Protein AF-A0A4Y4K8W7-F1 (afdb_monomer_lite)

Sequence (114 aa):
MTVGGGPTGAGPCFKPNSPPHTALVTPGTPADRHGHVFGHICVPLSGVPLGSWQADDVDAHGIGGYALRGSQFTDSAGAYAPSKIVPGLHPGRTRHLHVKAQAPGRPALTTRPY

pLDDT: mean 82.19, std 9.59, range [56.78, 95.81]

Structure (mmCIF, N/CA/C/O backbone):
data_AF-A0A4Y4K8W7-F1
#
_entry.id   AF-A0A4Y4K8W7-F1
#
loop_
_atom_site.group_PDB
_atom_site.id
_atom_site.type_symbol
_atom_site.label_atom_id
_atom_site.label_alt_id
_atom_site.label_comp_id
_atom_site.label_asym_id
_atom_site.label_entity_id
_atom_site.label_seq_id
_atom_site.pdbx_PDB_ins_code
_atom_site.Cartn_x
_atom_site.Cartn_y
_atom_site.Cartn_z
_atom_site.occupancy
_atom_site.B_iso_or_equiv
_atom_site.auth_seq_id
_atom_site.auth_comp_id
_atom_site.auth_asym_id
_atom_site.auth_atom_id
_atom_site.pdbx_PDB_model_num
ATOM 1 N N . MET A 1 1 ? -7.486 -7.353 13.188 1.00 65.81 1 MET A N 1
ATOM 2 C CA . MET A 1 1 ? -7.240 -6.457 12.045 1.00 65.81 1 MET A CA 1
ATOM 3 C C . MET A 1 1 ? -6.692 -7.322 10.937 1.00 65.81 1 MET A C 1
ATOM 5 O O . MET A 1 1 ? -5.716 -8.019 11.186 1.00 65.81 1 MET A O 1
ATOM 9 N N . THR A 1 2 ? -7.318 -7.284 9.769 1.00 68.50 2 THR A N 1
ATOM 10 C CA . THR A 1 2 ? -6.921 -8.068 8.599 1.00 68.50 2 THR A CA 1
ATOM 11 C C . THR A 1 2 ? -6.811 -7.128 7.408 1.00 68.50 2 THR A C 1
ATOM 13 O O . THR A 1 2 ? -7.678 -6.283 7.209 1.00 68.50 2 THR A O 1
ATOM 16 N N . VAL A 1 3 ? -5.735 -7.272 6.646 1.00 66.12 3 VAL A N 1
ATOM 17 C CA . VAL A 1 3 ? -5.532 -6.699 5.307 1.00 66.12 3 VAL A CA 1
ATOM 18 C C . VAL A 1 3 ? -5.676 -7.882 4.345 1.00 66.12 3 VAL A C 1
ATOM 20 O O . VAL A 1 3 ? -5.359 -8.987 4.764 1.00 66.12 3 VAL A O 1
ATOM 23 N N . GLY A 1 4 ? -6.164 -7.723 3.110 1.00 58.25 4 GLY A N 1
ATOM 24 C CA . GLY A 1 4 ? -6.319 -8.851 2.169 1.00 58.25 4 GLY A CA 1
ATOM 25 C C . GLY A 1 4 ? -5.043 -9.708 2.036 1.00 58.25 4 GLY A C 1
ATOM 26 O O . GLY A 1 4 ? -4.124 -9.326 1.318 1.00 58.25 4 GLY A O 1
ATOM 27 N N . GLY A 1 5 ? -4.979 -10.836 2.760 1.00 57.59 5 GLY A N 1
ATOM 28 C CA . GLY A 1 5 ? -3.796 -11.695 2.922 1.00 57.59 5 GLY A CA 1
ATOM 29 C C . GLY A 1 5 ? -3.436 -12.004 4.391 1.00 57.59 5 GLY A C 1
ATOM 30 O O . GLY A 1 5 ? -3.670 -11.213 5.300 1.00 57.59 5 GLY A O 1
ATOM 31 N N . GLY A 1 6 ? -2.850 -13.178 4.653 1.00 56.78 6 GLY A N 1
ATOM 32 C CA . GLY A 1 6 ? -2.342 -13.534 5.989 1.00 56.78 6 GLY A CA 1
ATOM 33 C C . GLY A 1 6 ? -1.076 -12.747 6.376 1.00 56.78 6 GLY A C 1
ATOM 34 O O . GLY A 1 6 ? -0.456 -12.121 5.511 1.00 56.78 6 GLY A O 1
ATOM 35 N N . PRO A 1 7 ? -0.662 -12.748 7.658 1.00 63.16 7 PRO A N 1
ATOM 36 C CA . PRO A 1 7 ? 0.588 -12.119 8.076 1.00 63.16 7 PRO A CA 1
ATOM 37 C C . PRO A 1 7 ? 1.790 -12.737 7.350 1.00 63.16 7 PRO A C 1
ATOM 39 O O . PRO A 1 7 ? 1.920 -13.954 7.243 1.00 63.16 7 PRO A O 1
ATOM 42 N N . THR A 1 8 ? 2.695 -11.885 6.877 1.00 73.81 8 THR A N 1
ATOM 43 C CA . THR A 1 8 ? 3.972 -12.272 6.261 1.00 73.81 8 THR A CA 1
ATOM 44 C C . THR A 1 8 ? 5.099 -11.413 6.834 1.00 73.81 8 THR A C 1
ATOM 46 O O . THR A 1 8 ? 4.861 -10.313 7.338 1.00 73.81 8 THR A O 1
ATOM 49 N N . GLY A 1 9 ? 6.347 -11.870 6.728 1.00 69.50 9 GLY A N 1
ATOM 50 C CA . GLY A 1 9 ? 7.495 -11.030 7.070 1.00 69.50 9 GLY A CA 1
ATOM 51 C C . GLY A 1 9 ? 7.610 -9.811 6.144 1.00 69.50 9 GLY A C 1
ATOM 52 O O . GLY A 1 9 ? 7.329 -9.896 4.945 1.00 69.50 9 GLY A O 1
ATOM 53 N N . ALA A 1 10 ? 8.105 -8.685 6.668 1.00 67.69 10 ALA A N 1
ATOM 54 C CA . ALA A 1 10 ? 8.317 -7.460 5.886 1.00 67.69 10 ALA A CA 1
ATOM 55 C C . ALA A 1 10 ? 9.269 -7.653 4.692 1.00 67.69 10 ALA A C 1
ATOM 57 O O . ALA A 1 10 ? 9.158 -6.958 3.686 1.00 67.69 10 ALA A O 1
ATOM 58 N N . GLY A 1 11 ? 10.145 -8.657 4.760 1.00 64.25 11 GLY A N 1
ATOM 59 C CA . GLY A 1 11 ? 11.192 -8.844 3.765 1.00 64.25 11 GLY A CA 1
ATOM 60 C C . GLY A 1 11 ? 12.284 -7.778 3.890 1.00 64.25 11 GLY A C 1
ATOM 61 O O . GLY A 1 11 ? 12.171 -6.857 4.699 1.00 64.25 11 GLY A O 1
ATOM 62 N N . PRO A 1 12 ? 13.357 -7.904 3.101 1.00 73.00 12 PRO A N 1
ATOM 63 C CA . PRO A 1 12 ? 14.569 -7.105 3.279 1.00 73.00 12 PRO A CA 1
ATOM 64 C C . PRO A 1 12 ? 14.405 -5.634 2.874 1.00 73.00 12 PRO A C 1
ATOM 66 O O . PRO A 1 12 ? 15.235 -4.803 3.219 1.00 73.00 12 PRO A O 1
ATOM 69 N N . CYS A 1 13 ? 13.341 -5.294 2.143 1.00 74.25 13 CYS A N 1
ATOM 70 C CA . CYS A 1 13 ? 13.222 -4.004 1.470 1.00 74.25 13 CYS A CA 1
ATOM 71 C C . CYS A 1 13 ? 12.265 -3.021 2.155 1.00 74.25 13 CYS A C 1
ATOM 73 O O . CYS A 1 13 ? 11.915 -2.020 1.535 1.00 74.25 13 CYS A O 1
ATOM 75 N N . PHE A 1 14 ? 11.813 -3.261 3.388 1.00 77.94 14 PHE A N 1
ATOM 76 C CA . PHE A 1 14 ? 10.987 -2.292 4.120 1.00 77.94 14 PHE A CA 1
ATOM 77 C C . PHE A 1 14 ? 11.785 -1.020 4.465 1.00 77.94 14 PHE A C 1
ATOM 79 O O . PHE A 1 14 ? 12.932 -1.104 4.896 1.00 77.94 14 PHE A O 1
ATOM 86 N N . LYS A 1 15 ? 11.162 0.158 4.315 1.00 75.00 15 LYS A N 1
ATOM 87 C CA . LYS A 1 15 ? 11.705 1.445 4.779 1.00 75.00 15 LYS A CA 1
ATOM 88 C C . LYS A 1 15 ? 10.650 2.176 5.622 1.00 75.00 15 LYS A C 1
ATOM 90 O O . LYS A 1 15 ? 9.532 2.358 5.128 1.00 75.00 15 LYS A O 1
ATOM 95 N N . PRO A 1 16 ? 10.963 2.589 6.865 1.00 77.38 16 PRO A N 1
ATOM 96 C CA . PRO A 1 16 ? 10.061 3.428 7.654 1.00 77.38 16 PRO A CA 1
ATOM 97 C C . PRO A 1 16 ? 9.904 4.817 7.013 1.00 77.38 16 PRO A C 1
ATOM 99 O O . PRO A 1 16 ? 10.681 5.183 6.138 1.00 77.38 16 PRO A O 1
ATOM 102 N N . ASN A 1 17 ? 8.911 5.591 7.463 1.00 79.06 17 ASN A N 1
ATOM 103 C CA . ASN A 1 17 ? 8.710 7.001 7.087 1.00 79.06 17 ASN A CA 1
ATOM 104 C C . ASN A 1 17 ? 8.503 7.251 5.581 1.00 79.06 17 ASN A C 1
ATOM 106 O O . ASN A 1 17 ? 8.954 8.258 5.041 1.00 79.06 17 ASN A O 1
ATOM 110 N N . SER A 1 18 ? 7.802 6.337 4.900 1.00 79.25 18 SER A N 1
ATOM 111 C CA . SER A 1 18 ? 7.430 6.541 3.495 1.00 79.25 18 SER A CA 1
ATOM 112 C C . SER A 1 18 ? 6.544 7.789 3.339 1.00 79.25 18 SER A C 1
ATOM 114 O O . SER A 1 18 ? 5.597 7.945 4.117 1.00 79.25 18 SER A O 1
ATOM 116 N N . PRO A 1 19 ? 6.822 8.665 2.355 1.00 79.31 19 PRO A N 1
ATOM 117 C CA . PRO A 1 19 ? 6.137 9.945 2.209 1.00 79.31 19 PRO A CA 1
ATOM 118 C C . PRO A 1 19 ? 4.631 9.768 1.952 1.00 79.31 19 PRO A C 1
ATOM 120 O O . PRO A 1 19 ? 4.239 8.774 1.329 1.00 79.31 19 PRO A O 1
ATOM 123 N N . PRO A 1 20 ? 3.794 10.722 2.402 1.00 84.00 20 PRO A N 1
ATOM 124 C CA . PRO A 1 20 ? 2.340 10.640 2.297 1.00 84.00 20 PRO A CA 1
ATOM 125 C C . PRO A 1 20 ? 1.888 10.865 0.853 1.00 84.00 20 PRO A C 1
ATOM 127 O O . PRO A 1 20 ? 1.652 11.989 0.420 1.00 84.00 20 PRO A O 1
ATOM 130 N N . HIS A 1 21 ? 1.803 9.780 0.093 1.00 83.19 21 HIS A N 1
ATOM 131 C CA . HIS A 1 21 ? 1.226 9.757 -1.242 1.00 83.19 21 HIS A CA 1
ATOM 132 C C . HIS A 1 21 ? 0.812 8.331 -1.611 1.00 83.19 21 HIS A C 1
ATOM 134 O O . HIS A 1 21 ? 1.362 7.344 -1.116 1.00 83.19 21 HIS A O 1
ATOM 140 N N . THR A 1 22 ? -0.151 8.233 -2.521 1.00 78.06 22 THR A N 1
ATOM 141 C CA . THR A 1 22 ? -0.724 6.961 -2.979 1.00 78.06 22 THR A CA 1
ATOM 142 C C . THR A 1 22 ? -0.084 6.456 -4.277 1.00 78.06 22 THR A C 1
ATOM 144 O O . THR A 1 22 ? -0.293 5.306 -4.653 1.00 78.06 22 THR A O 1
ATOM 147 N N . ALA A 1 23 ? 0.696 7.301 -4.960 1.00 80.75 23 ALA A N 1
ATOM 148 C CA . ALA A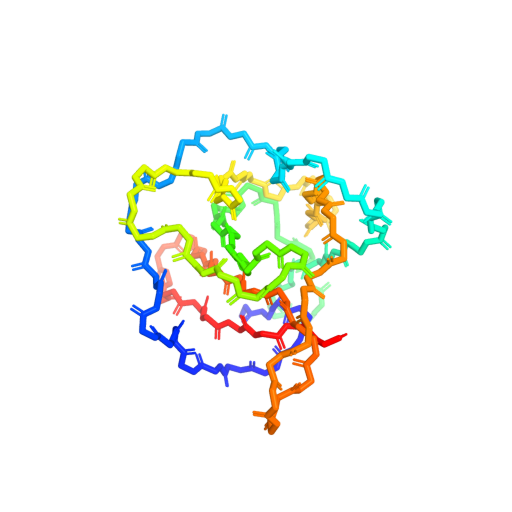 1 23 ? 1.252 7.043 -6.287 1.00 80.75 23 ALA A CA 1
ATOM 149 C C . ALA A 1 23 ? 2.641 6.378 -6.243 1.00 80.75 23 ALA A C 1
ATOM 151 O O . ALA A 1 23 ? 3.675 7.035 -6.242 1.00 80.75 23 ALA A O 1
ATOM 152 N N . LEU A 1 24 ? 2.663 5.052 -6.282 1.00 79.75 24 LEU A N 1
ATOM 153 C CA . LEU A 1 24 ? 3.855 4.215 -6.410 1.00 79.75 24 LEU A CA 1
ATOM 154 C C . LEU A 1 24 ? 4.224 4.053 -7.893 1.00 79.75 24 LEU A C 1
ATOM 156 O O . LEU A 1 24 ? 4.172 2.944 -8.427 1.00 79.75 24 LEU A O 1
ATOM 160 N N . VAL A 1 25 ? 4.519 5.152 -8.588 1.00 70.12 25 VAL A N 1
ATOM 161 C CA . VAL A 1 25 ? 4.661 5.128 -10.052 1.00 70.12 25 VAL A CA 1
ATOM 162 C C . VAL A 1 25 ? 6.074 5.449 -10.528 1.00 70.12 25 VAL A C 1
ATOM 164 O O . VAL A 1 25 ? 6.724 6.392 -10.086 1.00 70.12 25 VAL A O 1
ATOM 167 N N . THR A 1 26 ? 6.502 4.645 -11.486 1.00 73.38 26 THR A N 1
ATOM 168 C CA . THR A 1 26 ? 7.578 4.865 -12.455 1.00 73.38 26 THR A CA 1
ATOM 169 C C . THR A 1 26 ? 6.976 4.559 -13.836 1.00 73.38 26 THR A C 1
ATOM 171 O O . THR A 1 26 ? 5.829 4.098 -13.895 1.00 73.38 26 THR A O 1
ATOM 174 N N . PRO A 1 27 ? 7.676 4.793 -14.962 1.00 80.44 27 PRO A N 1
ATOM 175 C CA . PRO A 1 27 ? 7.264 4.188 -16.227 1.00 80.44 27 PRO A CA 1
ATOM 176 C C . PRO A 1 27 ? 7.046 2.677 -16.048 1.00 80.44 27 PRO A C 1
ATOM 178 O O . PRO A 1 27 ? 7.800 2.031 -15.325 1.00 80.44 27 PRO A O 1
ATOM 181 N N . GLY A 1 28 ? 5.978 2.140 -16.638 1.00 81.88 28 GLY A N 1
ATOM 182 C CA . GLY A 1 28 ? 5.591 0.739 -16.482 1.00 81.88 28 GLY A CA 1
ATOM 183 C C . GLY A 1 28 ? 4.109 0.511 -16.781 1.00 81.88 28 GLY A C 1
ATOM 184 O O . GLY A 1 28 ? 3.359 1.450 -17.049 1.00 81.88 28 GLY A O 1
ATOM 185 N N . THR A 1 29 ? 3.675 -0.750 -16.734 1.00 86.25 29 THR A N 1
ATOM 186 C CA . THR A 1 29 ? 2.261 -1.109 -16.952 1.00 86.25 29 THR A CA 1
ATOM 187 C C . THR A 1 29 ? 1.441 -0.764 -15.707 1.00 86.25 29 THR A C 1
ATOM 189 O O . THR A 1 29 ? 1.765 -1.301 -14.648 1.00 86.25 29 THR A O 1
ATOM 192 N N . PRO A 1 30 ? 0.388 0.073 -15.781 1.00 87.31 30 PRO A N 1
ATOM 193 C CA . PRO A 1 30 ? -0.472 0.362 -14.633 1.00 87.31 30 PRO A CA 1
ATOM 194 C C . PRO A 1 30 ? -1.104 -0.905 -14.043 1.00 87.31 30 PRO A C 1
ATOM 196 O O . PRO A 1 30 ? -1.488 -1.813 -14.778 1.00 87.31 30 PRO A O 1
ATOM 199 N N . ALA A 1 31 ? -1.241 -0.958 -12.719 1.00 85.44 31 ALA A N 1
ATOM 200 C CA . ALA A 1 31 ? -1.874 -2.071 -12.018 1.00 85.44 31 ALA A CA 1
ATOM 201 C C . ALA A 1 31 ? -3.038 -1.601 -11.139 1.00 85.44 31 ALA A C 1
ATOM 203 O O . ALA A 1 31 ? -2.861 -0.821 -10.201 1.00 85.44 31 ALA A O 1
ATOM 204 N N . ASP A 1 32 ? -4.218 -2.160 -11.401 1.00 80.31 32 ASP A N 1
ATOM 205 C CA . ASP A 1 32 ? -5.459 -1.863 -10.685 1.00 80.31 32 ASP A CA 1
ATOM 206 C C . ASP A 1 32 ? -5.727 -2.896 -9.584 1.00 80.31 32 ASP A C 1
ATOM 208 O O . ASP A 1 32 ? -6.585 -3.769 -9.685 1.00 80.31 32 ASP A O 1
ATOM 212 N N . ARG A 1 33 ? -4.918 -2.844 -8.523 1.00 80.19 33 ARG A N 1
ATOM 213 C CA . ARG A 1 33 ? -5.175 -3.644 -7.320 1.00 80.19 33 ARG A CA 1
ATOM 214 C C . ARG A 1 33 ? -5.418 -2.752 -6.119 1.00 80.19 33 ARG A C 1
ATOM 216 O O . ARG A 1 33 ? -4.571 -1.943 -5.757 1.00 80.19 33 ARG A O 1
ATOM 223 N N . HIS A 1 34 ? -6.520 -2.973 -5.439 1.00 85.75 34 HIS A N 1
ATOM 224 C CA . HIS A 1 34 ? -6.904 -2.285 -4.214 1.00 85.75 34 HIS A CA 1
ATOM 225 C C . HIS A 1 34 ? -7.192 -3.319 -3.121 1.00 85.75 34 HIS A C 1
ATOM 227 O O . HIS A 1 34 ? -7.204 -4.526 -3.374 1.00 85.75 34 HIS A O 1
ATOM 233 N N . GLY A 1 35 ? -7.361 -2.865 -1.885 1.00 88.44 35 GLY A N 1
ATOM 234 C CA . GLY A 1 35 ? -7.645 -3.743 -0.757 1.00 88.44 35 GLY A CA 1
ATOM 235 C C . GLY A 1 35 ? -8.481 -3.055 0.309 1.00 88.44 35 GLY A C 1
ATOM 236 O O . GLY A 1 35 ? -8.772 -1.867 0.217 1.00 88.44 35 GLY A O 1
ATOM 237 N N . HIS A 1 36 ? -8.854 -3.830 1.323 1.00 91.25 36 HIS A N 1
ATOM 238 C CA . HIS A 1 36 ? -9.621 -3.357 2.468 1.00 91.25 36 HIS A CA 1
ATOM 239 C C . HIS A 1 36 ? -8.956 -3.782 3.773 1.00 91.25 36 HIS A C 1
ATOM 241 O O . HIS A 1 36 ? -8.244 -4.794 3.827 1.00 91.25 36 HIS A O 1
ATOM 247 N N . VAL A 1 37 ? -9.212 -3.009 4.824 1.00 90.50 37 VAL A N 1
ATOM 248 C CA . VAL A 1 37 ? -8.826 -3.315 6.195 1.00 90.50 37 VAL A CA 1
ATOM 249 C C . VAL A 1 37 ? -10.071 -3.521 7.038 1.00 90.50 37 VAL A C 1
ATOM 251 O O . VAL A 1 37 ? -10.878 -2.610 7.222 1.00 90.50 37 VAL A O 1
ATOM 254 N N . PHE A 1 38 ? -10.177 -4.713 7.615 1.00 89.12 38 PHE A N 1
ATOM 255 C CA . PHE A 1 38 ? -11.279 -5.079 8.496 1.00 89.12 38 PHE A CA 1
ATOM 256 C C . PHE A 1 38 ? -10.802 -5.323 9.930 1.00 89.12 38 PHE A C 1
ATOM 258 O O . PHE A 1 38 ? -9.701 -5.823 10.193 1.00 89.12 38 PHE A O 1
ATOM 265 N N . GLY A 1 39 ? -11.652 -4.953 10.878 1.00 86.44 39 GLY A N 1
ATOM 266 C CA . GLY A 1 39 ? -11.564 -5.273 12.291 1.00 86.44 39 GLY A CA 1
ATOM 267 C C . GLY A 1 39 ? -12.140 -6.655 12.586 1.00 86.44 39 GLY A C 1
ATOM 268 O O . GLY A 1 39 ? -12.171 -7.538 11.732 1.00 86.44 39 GLY A O 1
ATOM 269 N N . HIS A 1 40 ? -12.570 -6.858 13.828 1.00 85.38 40 HIS A N 1
ATOM 270 C CA . HIS A 1 40 ? -13.306 -8.067 14.188 1.00 85.38 40 HIS A CA 1
ATOM 271 C C . HIS A 1 40 ? -14.689 -8.059 13.532 1.00 85.38 40 HIS A C 1
ATOM 273 O O . HIS A 1 40 ? -15.286 -6.997 13.384 1.00 85.38 40 HIS A O 1
ATOM 279 N N . ILE A 1 41 ? -15.196 -9.243 13.172 1.00 87.81 41 ILE A N 1
ATOM 280 C CA . ILE A 1 41 ? -16.565 -9.419 12.652 1.00 87.81 41 ILE A CA 1
ATOM 281 C C . ILE A 1 41 ? -16.808 -8.549 11.397 1.00 87.81 41 ILE A C 1
ATOM 283 O O . ILE A 1 41 ? -17.833 -7.896 11.255 1.00 87.81 41 ILE A O 1
ATOM 287 N N . CYS A 1 42 ? -15.820 -8.506 10.493 1.00 90.31 42 CYS A N 1
ATOM 288 C CA . CYS A 1 42 ? -15.894 -7.820 9.193 1.00 90.31 42 CYS A CA 1
ATOM 289 C C . CYS A 1 42 ? -16.234 -6.317 9.247 1.00 90.31 42 CYS A C 1
ATOM 291 O O . CYS A 1 42 ? -16.669 -5.749 8.249 1.00 90.31 42 CYS A O 1
ATOM 293 N N . VAL A 1 43 ? -16.001 -5.651 10.381 1.00 92.94 43 VAL A N 1
ATOM 294 C CA . VAL A 1 43 ? -16.210 -4.201 10.502 1.00 92.94 43 VAL A CA 1
ATOM 295 C C . VAL A 1 43 ? -15.109 -3.455 9.736 1.00 92.94 43 VAL A C 1
ATOM 297 O O . VAL A 1 43 ? -13.934 -3.662 10.054 1.00 92.94 43 VAL A O 1
ATOM 300 N N . PRO A 1 44 ? -15.422 -2.597 8.748 1.00 93.00 44 PRO A N 1
ATOM 301 C CA . PRO A 1 44 ? -14.408 -1.809 8.049 1.00 93.00 44 PRO A CA 1
ATOM 302 C C . PRO A 1 44 ? -13.730 -0.817 9.001 1.00 93.00 44 PRO A C 1
ATOM 304 O O . PRO A 1 44 ? -14.385 -0.197 9.840 1.00 93.00 44 PRO A O 1
ATOM 307 N N . LEU A 1 45 ? -12.407 -0.674 8.890 1.00 92.38 45 LEU A N 1
ATOM 308 C CA . LEU A 1 45 ? -11.636 0.246 9.728 1.00 92.38 45 LEU A CA 1
ATOM 309 C C . LEU A 1 45 ? -11.190 1.461 8.921 1.00 92.38 45 LEU A C 1
ATOM 311 O O . LEU A 1 45 ? -10.314 1.349 8.066 1.00 92.38 45 LEU A O 1
ATOM 315 N N . SER A 1 46 ? -11.751 2.621 9.250 1.00 94.31 46 SER A N 1
ATOM 316 C CA . SER A 1 46 ? -11.364 3.920 8.694 1.00 94.31 46 SER A CA 1
ATOM 317 C C . SER A 1 46 ? -10.139 4.510 9.393 1.00 94.31 46 SER A C 1
ATOM 319 O O . SER A 1 46 ? -9.883 4.216 10.564 1.00 94.31 46 SER A O 1
ATOM 321 N N . GLY A 1 47 ? -9.379 5.345 8.680 1.00 93.75 47 GLY A N 1
ATOM 322 C CA . GLY A 1 47 ? -8.271 6.110 9.253 1.00 93.75 47 GLY A CA 1
ATOM 323 C C . GLY A 1 47 ? -7.088 5.252 9.704 1.00 93.75 47 GLY A C 1
ATOM 324 O O . GLY A 1 47 ? -6.289 5.682 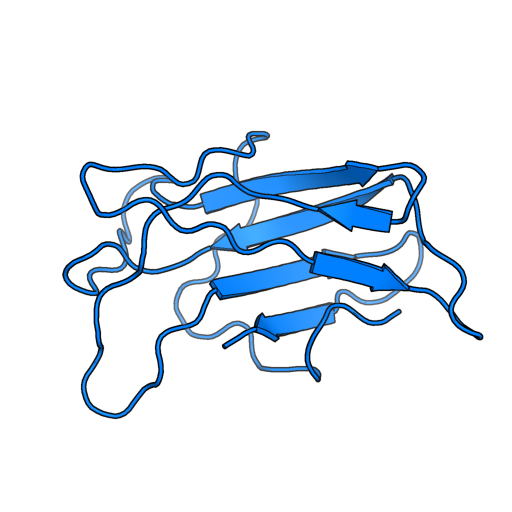10.535 1.00 93.75 47 GLY A O 1
ATOM 325 N N . VAL A 1 48 ? -6.959 4.031 9.184 1.00 93.69 48 VAL A N 1
ATOM 326 C CA . VAL A 1 48 ? -5.829 3.152 9.486 1.00 93.69 48 VAL A CA 1
ATOM 327 C C . VAL A 1 48 ? -4.617 3.613 8.677 1.00 93.69 48 VAL A C 1
ATOM 329 O O . VAL A 1 48 ? -4.674 3.543 7.448 1.00 93.69 48 VAL A O 1
ATOM 332 N N . PRO A 1 49 ? -3.501 4.016 9.314 1.00 92.94 49 PRO A N 1
ATOM 333 C CA . PRO A 1 49 ? -2.267 4.287 8.592 1.00 92.94 49 PRO A CA 1
ATOM 334 C C . PRO A 1 49 ? -1.723 2.996 7.979 1.00 92.94 49 PRO A C 1
ATOM 336 O O . PRO A 1 49 ? -1.573 1.969 8.659 1.00 92.94 49 PRO A O 1
ATOM 339 N N . LEU A 1 50 ? -1.385 3.060 6.694 1.00 92.31 50 LEU A N 1
ATOM 340 C CA . LEU A 1 50 ? -0.735 1.971 5.980 1.00 92.31 50 LEU A CA 1
ATOM 341 C C . LEU A 1 50 ? 0.356 2.475 5.036 1.00 92.31 50 LEU A C 1
ATOM 343 O O . LEU A 1 50 ? 0.218 3.500 4.373 1.00 92.31 50 LEU A O 1
ATOM 347 N N . GLY A 1 51 ? 1.447 1.720 4.973 1.00 92.06 51 GLY A N 1
ATOM 348 C CA . GLY A 1 51 ? 2.536 1.900 4.023 1.00 92.06 51 GLY A CA 1
ATOM 349 C C . GLY A 1 51 ? 2.555 0.761 3.011 1.00 92.06 51 GLY A C 1
ATOM 350 O O . GLY A 1 51 ? 2.385 -0.401 3.385 1.00 92.06 51 GLY A O 1
ATOM 351 N N . SER A 1 52 ? 2.784 1.094 1.745 1.00 90.81 52 SER A N 1
ATOM 352 C CA . SER A 1 52 ? 2.906 0.140 0.642 1.00 90.81 52 SER A CA 1
ATOM 353 C C . SER A 1 52 ? 4.283 0.244 -0.009 1.00 90.81 52 SER A C 1
ATOM 355 O O . SER A 1 52 ? 4.822 1.345 -0.137 1.00 90.81 52 SER A O 1
ATOM 357 N N . TRP A 1 53 ? 4.858 -0.891 -0.412 1.00 89.81 53 TRP A N 1
ATOM 358 C CA . TRP A 1 53 ? 6.101 -0.932 -1.189 1.00 89.81 53 TRP A CA 1
ATOM 359 C C . TRP A 1 53 ? 6.144 -2.137 -2.129 1.00 89.81 53 TRP A C 1
ATOM 361 O O . TRP A 1 53 ? 5.581 -3.193 -1.840 1.00 89.81 53 TRP A O 1
ATOM 371 N N . GLN A 1 54 ? 6.831 -1.983 -3.255 1.00 88.50 54 GLN A N 1
ATOM 372 C CA . GLN A 1 54 ? 7.041 -3.039 -4.246 1.00 88.50 54 GLN A CA 1
ATOM 373 C C . GLN A 1 54 ? 8.378 -2.847 -4.976 1.00 88.50 54 GLN A C 1
ATOM 375 O O . GLN A 1 54 ? 9.071 -1.852 -4.752 1.00 88.50 54 GLN A O 1
ATOM 380 N N . ALA A 1 55 ? 8.714 -3.799 -5.844 1.00 87.25 55 ALA A N 1
ATOM 381 C CA . ALA A 1 55 ? 9.766 -3.653 -6.845 1.00 87.25 55 ALA A CA 1
ATOM 382 C C . ALA A 1 55 ? 9.289 -2.807 -8.041 1.00 87.25 55 ALA A C 1
ATOM 384 O O . ALA A 1 55 ? 8.076 -2.651 -8.245 1.00 87.25 55 ALA A O 1
ATOM 385 N N . ASP A 1 56 ? 10.233 -2.306 -8.841 1.00 81.62 56 ASP A N 1
ATOM 386 C CA . ASP A 1 56 ? 9.944 -1.759 -10.174 1.00 81.62 56 ASP A CA 1
ATOM 387 C C . ASP A 1 56 ? 9.623 -2.863 -11.196 1.00 81.62 56 ASP A C 1
ATOM 389 O O . ASP A 1 56 ? 9.498 -4.037 -10.841 1.00 81.62 56 ASP A O 1
ATOM 393 N N . ASP A 1 57 ? 9.417 -2.490 -12.459 1.00 79.12 57 ASP A N 1
ATOM 394 C CA . ASP A 1 57 ? 9.029 -3.387 -13.555 1.00 79.12 57 ASP A CA 1
ATOM 395 C C . ASP A 1 57 ? 10.139 -4.358 -13.998 1.00 79.12 57 ASP A C 1
ATOM 397 O O . ASP A 1 57 ? 9.842 -5.368 -14.642 1.00 79.12 57 ASP A O 1
ATOM 401 N N . VAL A 1 58 ? 11.387 -4.120 -13.586 1.00 78.75 58 VAL A N 1
ATOM 402 C CA . VAL A 1 58 ? 12.543 -5.010 -13.798 1.00 78.75 58 VAL A CA 1
ATOM 403 C C . VAL A 1 58 ? 13.008 -5.698 -12.507 1.00 78.75 58 VAL A C 1
ATOM 405 O O . VAL A 1 58 ? 14.079 -6.301 -12.476 1.00 78.75 58 VAL A O 1
ATOM 408 N N . ASP A 1 59 ? 12.175 -5.659 -11.460 1.00 68.38 59 ASP A N 1
ATOM 409 C CA . ASP A 1 59 ? 12.396 -6.270 -10.141 1.00 68.38 59 ASP A CA 1
ATOM 410 C C . ASP A 1 59 ? 13.579 -5.682 -9.337 1.00 68.38 59 ASP A C 1
ATOM 412 O O . ASP A 1 59 ? 14.013 -6.212 -8.305 1.00 68.38 59 ASP A O 1
ATOM 416 N N . ALA A 1 60 ? 14.057 -4.502 -9.722 1.00 72.00 60 ALA A N 1
ATOM 417 C CA . ALA A 1 60 ? 14.948 -3.739 -8.875 1.00 72.00 60 ALA A CA 1
ATOM 418 C C . ALA A 1 60 ? 14.149 -3.087 -7.736 1.00 72.00 60 ALA A C 1
ATOM 420 O O . ALA A 1 60 ? 13.114 -2.434 -7.889 1.00 72.00 60 ALA A O 1
ATOM 421 N N . HIS A 1 61 ? 14.653 -3.282 -6.522 1.00 63.94 61 HIS A N 1
ATOM 422 C CA . HIS A 1 61 ? 14.199 -2.524 -5.371 1.00 63.94 61 HIS A CA 1
ATOM 423 C C . HIS A 1 61 ? 15.132 -1.330 -5.245 1.00 63.94 61 HIS A C 1
ATOM 425 O O . HIS A 1 61 ? 16.281 -1.492 -4.837 1.00 63.94 61 HIS A O 1
ATOM 431 N N . GLY A 1 62 ? 14.647 -0.133 -5.575 1.00 62.34 62 GLY A N 1
ATOM 432 C CA . GLY A 1 62 ? 15.374 1.110 -5.330 1.00 62.34 62 GLY A CA 1
ATOM 433 C C . GLY A 1 62 ? 15.773 1.220 -3.852 1.00 62.34 62 GLY A C 1
ATOM 434 O O . GLY A 1 62 ? 14.987 1.625 -2.985 1.00 62.34 62 GLY A O 1
ATOM 435 N N . ILE A 1 63 ? 17.002 0.816 -3.525 1.00 58.66 63 ILE A N 1
ATOM 436 C CA . ILE A 1 63 ? 17.554 0.956 -2.174 1.00 58.66 63 ILE A CA 1
ATOM 437 C C . ILE A 1 63 ? 17.934 2.416 -1.880 1.00 58.66 63 ILE A C 1
ATOM 439 O O . ILE A 1 63 ? 18.022 2.786 -0.712 1.00 58.66 63 ILE A O 1
ATOM 443 N N . GLY A 1 64 ? 17.987 3.286 -2.895 1.00 62.28 64 GLY A N 1
ATOM 444 C CA . GLY A 1 64 ? 17.995 4.748 -2.754 1.00 62.28 64 GLY A CA 1
ATOM 445 C C . GLY A 1 64 ? 16.583 5.356 -2.758 1.00 62.28 64 GLY A C 1
ATOM 446 O O . GLY A 1 64 ? 15.714 4.910 -3.500 1.00 62.28 64 GLY A O 1
ATOM 447 N N . GLY A 1 65 ? 16.335 6.362 -1.912 1.00 73.50 65 GLY A N 1
ATOM 448 C CA . GLY A 1 65 ? 15.096 7.159 -1.928 1.00 73.50 65 GLY A CA 1
ATOM 449 C C . GLY A 1 65 ? 13.800 6.418 -1.552 1.00 73.50 65 GLY A C 1
ATOM 450 O O . GLY A 1 65 ? 13.832 5.381 -0.878 1.00 73.50 65 GLY A O 1
ATOM 451 N N . TYR A 1 66 ? 12.663 6.986 -1.979 1.00 77.25 66 TYR A N 1
ATOM 452 C CA . TYR A 1 66 ? 11.298 6.505 -1.708 1.00 77.25 66 TYR A CA 1
ATOM 453 C C . TYR A 1 66 ? 10.495 6.137 -2.972 1.00 77.25 66 TYR A C 1
ATOM 455 O O . TYR A 1 66 ? 9.272 6.046 -2.917 1.00 77.25 66 TYR A O 1
ATOM 463 N N . ALA A 1 67 ? 11.161 5.902 -4.107 1.00 81.19 67 ALA A N 1
ATOM 464 C CA . ALA A 1 67 ? 10.482 5.429 -5.313 1.00 81.19 67 ALA A CA 1
ATOM 465 C C . ALA A 1 67 ? 9.707 4.130 -5.026 1.00 81.19 67 ALA A C 1
ATOM 467 O O . ALA A 1 67 ? 10.205 3.257 -4.307 1.00 81.19 67 ALA A O 1
ATOM 468 N N . LEU A 1 68 ? 8.487 4.033 -5.570 1.00 86.75 68 LEU A N 1
ATOM 469 C CA . LEU A 1 68 ? 7.577 2.890 -5.402 1.00 86.75 68 LEU A CA 1
ATOM 470 C C . LEU A 1 68 ? 7.230 2.573 -3.936 1.00 86.75 68 LEU A C 1
ATOM 472 O O . LEU A 1 68 ? 6.951 1.425 -3.575 1.00 86.75 68 LEU A O 1
ATOM 476 N N . ARG A 1 69 ? 7.251 3.598 -3.075 1.00 89.56 69 ARG A N 1
ATOM 477 C CA . ARG A 1 69 ? 6.882 3.525 -1.656 1.00 89.56 69 ARG A CA 1
ATOM 478 C C . ARG A 1 69 ? 5.976 4.683 -1.307 1.00 89.56 69 ARG A C 1
ATOM 480 O O . ARG A 1 69 ? 6.299 5.816 -1.622 1.00 89.56 69 ARG A O 1
ATOM 487 N N . GLY A 1 70 ? 4.902 4.416 -0.586 1.00 90.00 70 GLY A N 1
ATOM 488 C CA . GLY A 1 70 ? 3.918 5.440 -0.262 1.00 90.00 70 GLY A CA 1
ATOM 489 C C . GLY A 1 70 ? 3.144 5.070 0.983 1.00 90.00 70 GLY A C 1
ATOM 490 O O . GLY A 1 70 ? 3.07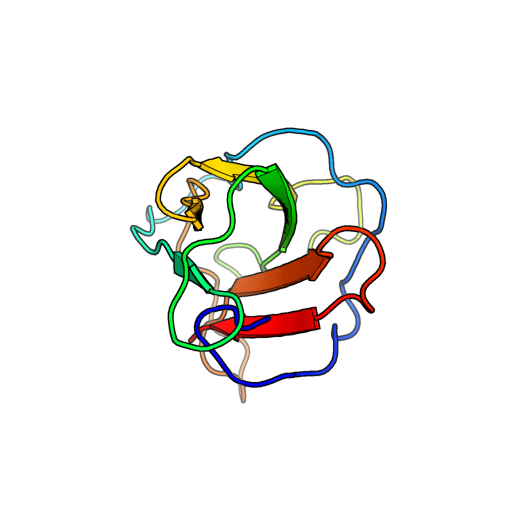0 3.896 1.361 1.00 90.00 70 GLY A O 1
ATOM 491 N N . SER A 1 71 ? 2.604 6.082 1.643 1.00 92.25 71 SER A N 1
ATOM 492 C CA . SER A 1 71 ? 1.718 5.916 2.785 1.00 92.25 71 SER A CA 1
ATOM 493 C C . SER A 1 71 ? 0.380 6.600 2.541 1.00 92.25 71 SER A C 1
ATOM 495 O O . SER A 1 71 ? 0.292 7.626 1.868 1.00 92.25 71 SER A O 1
ATOM 497 N N . GLN A 1 72 ? -0.672 5.993 3.080 1.00 92.25 72 GLN A N 1
ATOM 498 C CA . GLN A 1 72 ? -2.034 6.506 3.024 1.00 92.25 72 GLN A CA 1
ATOM 499 C C . GLN A 1 72 ? -2.820 6.061 4.256 1.00 92.25 72 GLN A C 1
ATOM 501 O O . GLN A 1 72 ? -2.336 5.273 5.074 1.00 92.25 72 GLN A O 1
ATOM 506 N N . PHE A 1 73 ? -4.043 6.559 4.365 1.00 93.75 73 PHE A N 1
ATOM 507 C CA . PHE A 1 73 ? -5.021 6.104 5.341 1.00 93.75 73 PHE A CA 1
ATOM 508 C C . PHE A 1 73 ? -6.145 5.367 4.622 1.00 93.75 73 PHE A C 1
ATOM 510 O O . PHE A 1 73 ? -6.430 5.665 3.462 1.00 93.75 73 PHE A O 1
ATOM 517 N N . THR A 1 74 ? -6.771 4.406 5.297 1.00 94.50 74 THR A N 1
ATOM 518 C CA . THR A 1 74 ? -8.013 3.817 4.793 1.00 94.50 74 THR A CA 1
ATOM 519 C C . THR A 1 74 ? -9.158 4.822 4.819 1.00 94.50 74 THR A C 1
ATOM 521 O O . THR A 1 74 ? -9.235 5.664 5.719 1.00 94.50 74 THR A O 1
ATOM 524 N N . ASP A 1 75 ? -10.061 4.711 3.849 1.00 94.69 75 ASP A N 1
ATOM 525 C CA . ASP A 1 75 ? -11.288 5.508 3.803 1.00 94.69 75 ASP A CA 1
ATOM 526 C C . ASP A 1 75 ? -12.377 4.984 4.764 1.00 94.69 75 ASP A C 1
ATOM 528 O O . ASP A 1 75 ? -12.159 4.059 5.550 1.00 94.69 75 ASP A O 1
ATOM 532 N N . SER A 1 76 ? -13.578 5.571 4.706 1.00 95.81 76 SER A N 1
ATOM 533 C CA . SER A 1 76 ? -14.721 5.180 5.545 1.00 95.81 76 SER A CA 1
ATOM 534 C C . SER A 1 76 ? -15.205 3.742 5.321 1.00 95.81 76 SER A C 1
ATOM 536 O O . SER A 1 76 ? -15.781 3.157 6.238 1.00 95.81 76 SER A O 1
ATOM 538 N N . ALA A 1 77 ? -14.948 3.157 4.149 1.00 95.06 77 ALA A N 1
ATOM 539 C CA . ALA A 1 77 ? -15.231 1.758 3.839 1.00 95.06 77 ALA A CA 1
ATOM 540 C C . ALA A 1 77 ? -14.064 0.827 4.220 1.00 95.06 77 ALA A C 1
ATOM 542 O O . ALA A 1 77 ? -14.133 -0.384 4.010 1.00 95.06 77 ALA A O 1
ATOM 543 N N . GLY A 1 78 ? -12.988 1.368 4.799 1.00 93.12 78 GLY A N 1
ATOM 544 C CA . GLY A 1 78 ? -11.769 0.629 5.101 1.00 93.12 78 GLY A CA 1
ATOM 545 C C . GLY A 1 78 ? -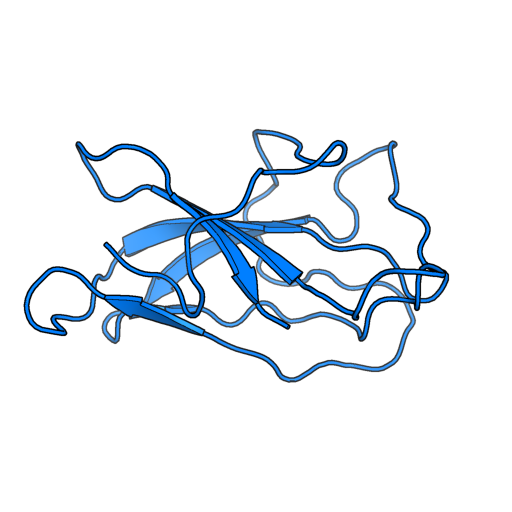10.917 0.342 3.865 1.00 93.12 78 GLY A C 1
ATOM 546 O O . GLY A 1 78 ? -9.984 -0.459 3.957 1.00 93.12 78 GLY A O 1
ATOM 547 N N . ALA A 1 79 ? -11.222 0.949 2.718 1.00 93.25 79 ALA A N 1
ATOM 548 C CA . ALA A 1 79 ? -10.545 0.687 1.460 1.00 93.25 79 ALA A CA 1
ATOM 549 C C . ALA A 1 79 ? -9.223 1.456 1.351 1.00 93.25 79 ALA A C 1
ATOM 551 O O . ALA A 1 79 ? -9.022 2.510 1.960 1.00 93.25 79 ALA A O 1
ATOM 552 N N . TYR A 1 80 ? -8.302 0.904 0.565 1.00 92.25 80 TYR A N 1
ATOM 553 C CA . TYR A 1 80 ? -7.026 1.517 0.228 1.00 92.25 80 TYR A CA 1
ATOM 554 C C . TYR A 1 80 ? -6.626 1.137 -1.208 1.00 92.25 80 TYR A C 1
ATOM 556 O O . TYR A 1 80 ? -6.664 -0.034 -1.595 1.00 92.25 80 TYR A O 1
ATOM 564 N N . ALA A 1 81 ? -6.223 2.125 -2.011 1.00 90.25 81 ALA A N 1
ATOM 565 C CA . ALA A 1 81 ? -5.976 1.941 -3.443 1.00 90.25 81 ALA A CA 1
ATOM 566 C C . ALA A 1 81 ? -4.746 2.743 -3.906 1.00 90.25 81 ALA A C 1
ATOM 568 O O . ALA A 1 81 ? -4.881 3.874 -4.367 1.00 90.25 81 ALA A O 1
ATOM 569 N N . PRO A 1 82 ? -3.524 2.199 -3.761 1.00 89.12 82 PRO A N 1
ATOM 570 C CA . PRO A 1 82 ? -2.341 2.876 -4.265 1.00 89.12 82 PRO A CA 1
ATOM 571 C C . PRO A 1 82 ? -2.262 2.726 -5.789 1.00 89.12 82 PRO A C 1
ATOM 573 O O . PRO A 1 82 ? -2.263 1.595 -6.298 1.00 89.12 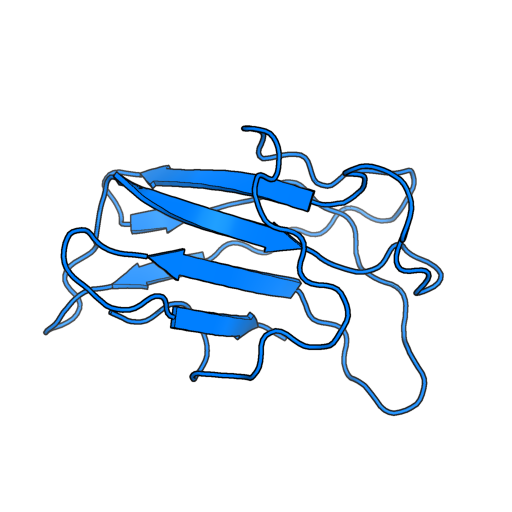82 PRO A O 1
ATOM 576 N N . SER A 1 83 ? -2.146 3.853 -6.494 1.00 87.12 83 SER A N 1
ATOM 577 C CA . SER A 1 83 ? -1.819 3.897 -7.922 1.00 87.12 83 SER A CA 1
ATOM 578 C C . SER A 1 83 ? -0.406 3.363 -8.111 1.00 87.12 83 SER A C 1
ATOM 580 O O . SER A 1 83 ? 0.527 3.872 -7.497 1.00 87.12 83 SER A O 1
ATOM 582 N N . LYS A 1 84 ? -0.227 2.320 -8.919 1.00 85.19 84 LYS A N 1
ATOM 583 C CA . LYS A 1 84 ? 1.060 1.621 -9.040 1.00 85.19 84 LYS A CA 1
ATOM 584 C C . LYS A 1 84 ? 1.221 0.967 -10.406 1.00 85.19 84 LYS A C 1
ATOM 586 O O . LYS A 1 84 ? 0.273 0.917 -11.189 1.00 85.19 84 LYS A O 1
ATOM 591 N N . ILE A 1 85 ? 2.406 0.419 -10.645 1.00 88.00 85 ILE A N 1
ATOM 592 C CA . ILE A 1 85 ? 2.706 -0.419 -11.807 1.00 88.00 85 ILE A CA 1
ATOM 593 C C . ILE A 1 85 ? 2.744 -1.911 -11.450 1.00 88.00 85 ILE A C 1
ATOM 595 O O . ILE A 1 85 ? 2.873 -2.282 -10.280 1.00 88.00 85 ILE A O 1
ATOM 599 N N . VAL A 1 86 ? 2.655 -2.778 -12.458 1.00 86.75 86 VAL A N 1
ATOM 600 C CA . VAL A 1 86 ? 2.920 -4.216 -12.331 1.00 86.75 86 VAL A CA 1
ATOM 601 C C . VAL A 1 86 ? 4.409 -4.411 -12.005 1.00 86.75 86 VAL A C 1
ATOM 603 O O . VAL A 1 86 ? 5.243 -4.003 -12.811 1.00 86.75 86 VAL A O 1
ATOM 606 N N . PRO A 1 87 ? 4.769 -5.030 -10.864 1.00 85.00 87 PRO A N 1
ATOM 607 C CA . PRO A 1 87 ? 6.168 -5.280 -10.542 1.00 85.00 87 PRO A CA 1
ATOM 608 C C . PRO A 1 87 ? 6.768 -6.359 -11.453 1.00 85.00 87 PRO A C 1
ATOM 610 O O . PRO A 1 87 ? 6.074 -7.273 -11.931 1.00 85.00 87 PRO A O 1
ATOM 613 N N . GLY A 1 88 ? 8.079 -6.268 -11.650 1.00 83.19 88 GLY A N 1
ATOM 614 C CA . GLY A 1 88 ? 8.891 -7.258 -12.338 1.00 83.19 88 GLY A CA 1
ATOM 615 C C . GLY A 1 88 ? 8.808 -8.630 -11.675 1.00 83.19 88 GLY A C 1
ATOM 616 O O . GLY A 1 88 ? 8.401 -8.783 -10.519 1.00 83.19 88 GLY A O 1
ATOM 617 N N . LEU A 1 89 ? 9.149 -9.664 -12.441 1.00 80.25 89 LEU A N 1
ATOM 618 C CA . LEU A 1 89 ? 9.160 -11.034 -11.943 1.00 80.25 89 LEU A CA 1
ATOM 619 C C . LEU A 1 89 ? 10.555 -11.380 -11.415 1.00 80.25 89 LEU A C 1
ATOM 621 O O . LEU A 1 89 ? 11.473 -11.585 -12.203 1.00 80.25 89 LEU A O 1
ATOM 625 N N . HIS A 1 90 ? 10.690 -11.520 -10.096 1.00 72.56 90 HIS A N 1
ATOM 626 C CA . HIS A 1 90 ? 11.872 -12.148 -9.507 1.00 72.56 90 HIS A CA 1
ATOM 627 C C . HIS A 1 90 ? 11.810 -13.668 -9.709 1.00 72.56 90 HIS A C 1
ATOM 629 O O . HIS A 1 90 ? 10.818 -14.280 -9.287 1.00 72.56 90 HIS A O 1
ATOM 635 N N . PRO A 1 91 ? 12.843 -14.323 -10.270 1.00 76.69 91 PRO A N 1
ATOM 636 C CA . PRO A 1 91 ? 12.902 -15.779 -10.309 1.00 76.69 91 PRO A CA 1
ATOM 637 C C . PRO A 1 91 ? 12.653 -16.384 -8.919 1.00 76.69 91 PRO A C 1
ATOM 639 O O . PRO A 1 91 ? 13.279 -16.006 -7.931 1.00 76.69 91 PRO A O 1
ATOM 642 N N . GLY A 1 92 ? 11.687 -17.300 -8.829 1.00 75.81 92 GLY A N 1
ATOM 643 C CA . GLY A 1 92 ? 11.311 -17.947 -7.568 1.00 75.81 92 GLY A CA 1
ATOM 644 C C . GLY A 1 92 ? 10.331 -17.170 -6.676 1.00 75.81 92 GLY A C 1
ATOM 645 O O . GLY A 1 92 ? 10.027 -17.653 -5.585 1.00 75.81 92 GLY A O 1
ATOM 646 N N . ARG A 1 93 ? 9.789 -16.012 -7.097 1.00 77.06 93 ARG A N 1
ATOM 647 C CA . ARG A 1 93 ? 8.681 -15.334 -6.389 1.00 77.06 93 ARG A CA 1
ATOM 648 C C . ARG A 1 93 ? 7.545 -14.928 -7.327 1.00 77.06 93 ARG A C 1
ATOM 650 O O . ARG A 1 93 ? 7.766 -14.423 -8.419 1.00 77.06 93 ARG A O 1
ATOM 657 N N . THR A 1 94 ? 6.309 -15.081 -6.853 1.00 83.00 94 THR A N 1
ATOM 658 C CA . THR A 1 94 ? 5.133 -14.490 -7.516 1.00 83.00 94 THR A CA 1
ATOM 659 C C . THR A 1 94 ? 5.179 -12.970 -7.359 1.00 83.00 94 THR A C 1
ATOM 661 O O . THR A 1 94 ? 5.670 -12.477 -6.340 1.00 83.00 94 THR A O 1
ATOM 664 N N . ARG A 1 95 ? 4.666 -12.214 -8.335 1.00 85.56 95 ARG A N 1
ATOM 665 C CA . ARG A 1 95 ? 4.470 -10.760 -8.210 1.00 85.56 95 ARG A CA 1
ATOM 666 C C . ARG A 1 95 ? 3.652 -10.450 -6.956 1.00 85.56 95 ARG A C 1
ATOM 668 O O . ARG A 1 95 ? 2.671 -11.128 -6.678 1.00 85.56 95 ARG A O 1
ATOM 675 N N . HIS A 1 96 ? 4.062 -9.451 -6.190 1.00 85.31 96 HIS A N 1
ATOM 676 C CA . HIS A 1 96 ? 3.376 -9.087 -4.954 1.00 85.31 96 HIS A CA 1
ATOM 677 C C . HIS A 1 96 ? 3.560 -7.608 -4.643 1.00 85.31 96 HIS A C 1
ATOM 679 O O . HIS A 1 96 ? 4.551 -6.986 -5.025 1.00 85.31 96 HIS A O 1
ATOM 685 N N . LEU A 1 97 ? 2.594 -7.068 -3.908 1.00 87.38 97 LEU A N 1
ATOM 686 C CA . LEU A 1 97 ? 2.684 -5.772 -3.250 1.00 87.38 97 LEU A CA 1
ATOM 687 C C . LEU A 1 97 ? 2.891 -6.033 -1.763 1.00 87.38 97 LEU A C 1
ATOM 689 O O . LEU A 1 97 ? 2.166 -6.835 -1.184 1.00 87.38 97 LEU A O 1
ATOM 693 N N . HIS A 1 98 ? 3.831 -5.354 -1.119 1.00 89.88 98 HIS A N 1
ATOM 694 C CA . HIS A 1 98 ? 3.904 -5.384 0.334 1.00 89.88 98 HIS A CA 1
ATOM 695 C C . HIS A 1 98 ? 3.036 -4.289 0.941 1.00 89.88 98 HIS A C 1
ATOM 697 O O . HIS A 1 98 ? 3.033 -3.151 0.467 1.00 89.88 98 HIS A O 1
ATOM 703 N N . VAL A 1 99 ? 2.357 -4.624 2.037 1.00 90.00 99 VAL A N 1
ATOM 704 C CA . VAL A 1 99 ? 1.554 -3.687 2.824 1.00 90.00 99 VAL A CA 1
ATOM 705 C C . VAL A 1 99 ? 1.884 -3.859 4.301 1.00 90.00 99 VAL A C 1
ATOM 707 O O . VAL A 1 99 ? 1.942 -4.979 4.811 1.00 90.00 99 VAL A O 1
ATOM 710 N N . LYS A 1 100 ? 2.065 -2.744 5.006 1.00 91.12 100 LYS A N 1
ATOM 711 C CA . LYS A 1 100 ? 2.149 -2.697 6.468 1.00 91.12 100 LYS A CA 1
ATOM 712 C C . LYS A 1 100 ? 1.109 -1.725 6.990 1.00 91.12 100 LYS A C 1
ATOM 714 O O . LYS A 1 100 ? 1.140 -0.559 6.616 1.00 91.12 100 LYS A O 1
ATOM 719 N N . ALA A 1 101 ? 0.224 -2.192 7.858 1.00 91.19 101 ALA A N 1
ATOM 720 C CA . ALA A 1 101 ? -0.864 -1.401 8.418 1.00 91.19 101 ALA A CA 1
ATOM 721 C C . ALA A 1 101 ? -0.847 -1.482 9.948 1.00 91.19 101 ALA A C 1
ATOM 723 O O . ALA A 1 101 ? -0.501 -2.523 10.512 1.00 91.19 101 ALA A O 1
ATOM 724 N N . GLN A 1 102 ? -1.213 -0.397 10.626 1.00 90.25 102 GLN A N 1
ATOM 725 C CA . GLN A 1 102 ? -1.195 -0.338 12.087 1.00 90.25 102 GLN A CA 1
ATOM 726 C C . GLN A 1 102 ? -2.438 0.376 12.615 1.00 90.25 102 GLN A C 1
ATOM 728 O O . GLN A 1 102 ? -2.518 1.599 12.596 1.00 90.25 102 GLN A O 1
ATOM 733 N N . ALA A 1 103 ? -3.410 -0.386 13.113 1.00 86.50 103 ALA A N 1
ATOM 734 C CA . ALA A 1 103 ? -4.555 0.204 13.800 1.00 86.50 103 ALA A CA 1
ATOM 735 C C . ALA A 1 103 ? -4.126 0.864 15.134 1.00 86.50 103 ALA A C 1
ATOM 737 O O . ALA A 1 103 ? -3.185 0.380 15.777 1.00 86.50 103 ALA A O 1
ATOM 738 N N . PRO A 1 104 ? -4.820 1.926 15.588 1.00 80.75 104 PRO A N 1
ATOM 739 C CA . PRO A 1 104 ? -4.521 2.586 16.858 1.00 80.75 104 PRO A CA 1
ATOM 740 C C . PRO A 1 104 ? -4.487 1.599 18.032 1.00 80.75 104 PRO A C 1
ATOM 742 O O . PRO A 1 104 ? -5.388 0.776 18.194 1.00 80.75 104 PRO A O 1
ATOM 745 N N . GLY A 1 105 ? -3.424 1.657 18.839 1.00 82.25 105 GLY A N 1
ATOM 746 C CA . GLY A 1 105 ? -3.253 0.788 20.010 1.00 82.25 105 GLY A CA 1
ATOM 747 C C . GLY A 1 105 ? -3.072 -0.705 19.697 1.00 82.25 105 GLY A C 1
ATOM 748 O O . GLY A 1 105 ? -3.192 -1.531 20.601 1.00 82.25 105 GLY A O 1
ATOM 749 N N . ARG A 1 106 ? -2.806 -1.083 18.438 1.00 85.38 106 ARG A N 1
ATOM 750 C CA . ARG A 1 106 ? -2.590 -2.478 18.022 1.00 85.38 106 ARG A CA 1
ATOM 751 C C . ARG A 1 106 ? -1.199 -2.679 17.406 1.00 85.38 106 ARG A C 1
ATOM 753 O O . ARG A 1 106 ? -0.635 -1.738 16.844 1.00 85.38 106 ARG A O 1
ATOM 760 N N . PRO A 1 107 ? -0.646 -3.906 17.468 1.00 85.19 107 PRO A N 1
ATOM 761 C CA . PRO A 1 107 ? 0.561 -4.251 16.726 1.00 85.19 107 PRO A CA 1
ATOM 762 C C . PRO A 1 107 ? 0.373 -4.046 15.220 1.00 85.19 107 PRO A C 1
ATOM 764 O O . PRO A 1 107 ? -0.717 -4.260 14.686 1.00 85.19 107 PRO A O 1
ATOM 767 N N . ALA A 1 108 ? 1.448 -3.667 14.530 1.00 86.50 108 ALA A N 1
ATOM 768 C CA . ALA A 1 108 ? 1.427 -3.553 13.079 1.00 86.50 108 ALA A CA 1
ATOM 769 C C . ALA A 1 108 ? 1.300 -4.937 12.420 1.00 86.50 108 ALA A C 1
ATOM 771 O O . ALA A 1 108 ? 2.024 -5.872 12.765 1.00 86.50 108 ALA A O 1
ATOM 772 N N . LEU A 1 109 ? 0.431 -5.039 11.418 1.00 86.50 109 LEU A N 1
ATOM 773 C CA . LEU A 1 109 ? 0.313 -6.194 10.536 1.00 86.50 109 LEU A CA 1
ATOM 774 C C . LEU A 1 109 ? 1.110 -5.927 9.259 1.00 86.50 109 LEU A C 1
ATOM 776 O O . LEU A 1 109 ? 0.947 -4.880 8.636 1.00 86.50 109 LEU A O 1
ATOM 780 N N . THR A 1 110 ? 1.947 -6.879 8.850 1.00 86.25 110 THR A N 1
ATOM 781 C CA . THR A 1 110 ? 2.618 -6.853 7.543 1.00 86.25 110 THR A CA 1
ATOM 782 C C . THR A 1 110 ? 2.131 -8.021 6.694 1.00 86.25 110 THR A C 1
ATOM 784 O O . THR A 1 110 ? 2.063 -9.145 7.183 1.00 86.25 110 THR A O 1
ATOM 787 N N . THR A 1 111 ? 1.779 -7.773 5.435 1.00 82.62 111 THR A N 1
ATOM 788 C CA . THR A 1 111 ? 1.281 -8.788 4.495 1.00 82.62 111 THR A CA 1
ATOM 789 C C . THR A 1 111 ? 1.777 -8.529 3.066 1.00 82.62 111 THR A C 1
ATOM 791 O O . THR A 1 111 ? 2.326 -7.463 2.772 1.00 82.62 111 THR A O 1
ATOM 794 N N . ARG A 1 112 ? 1.603 -9.523 2.191 1.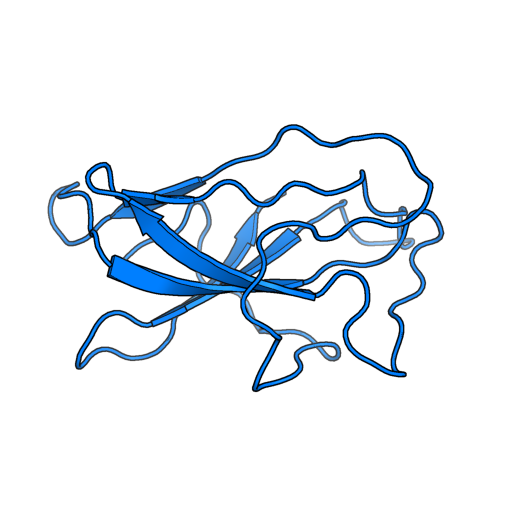00 80.06 112 ARG A N 1
ATOM 795 C CA . ARG A 1 112 ? 1.985 -9.510 0.774 1.00 80.06 112 ARG A CA 1
ATOM 796 C C . ARG A 1 112 ? 0.838 -10.043 -0.094 1.00 80.06 112 ARG A C 1
ATOM 798 O O . ARG A 1 112 ? 0.814 -11.241 -0.370 1.00 80.06 112 ARG A O 1
ATOM 805 N N . PRO A 1 113 ? -0.130 -9.206 -0.498 1.00 75.75 113 PRO A N 1
ATOM 806 C CA . PRO A 1 113 ? -1.112 -9.585 -1.510 1.00 75.75 113 PRO A CA 1
ATOM 807 C C . PRO A 1 113 ? -0.446 -9.926 -2.858 1.00 75.75 113 PRO A C 1
ATOM 809 O O . PRO A 1 113 ? 0.378 -9.154 -3.365 1.00 75.75 113 PRO A O 1
ATOM 812 N N . TYR A 1 114 ? -0.839 -11.073 -3.423 1.00 72.06 114 TYR A N 1
ATOM 813 C CA . TYR A 1 114 ? -0.421 -11.611 -4.729 1.00 72.06 114 TYR A CA 1
ATOM 814 C C . TYR A 1 114 ? -1.403 -11.284 -5.827 1.00 72.06 114 TYR A C 1
ATOM 816 O O . TYR A 1 114 ? -2.601 -11.111 -5.523 1.00 72.06 114 TYR A O 1
#

Secondary structure (DSSP, 8-state):
-EESB------TT--SS--B-SEE-SSS-EE---EEEE-GGG-B-TT-EEEEE---TTS----SSSTTEEEEE--TTSEE--EEEPPP--TTS----EEEE--TTSPPEEE---

Foldseek 3Di:
DDKPFDFDDQPPQDDPPQEADLELDDPAAKDWDKIFDADPPRHGDWFKKKKKAFAAQQRDRCPPDRRSIHIDTAHPRRMGTRTHHFHHDDVPDDGWMWMWIDDPPGDIGIGTDD

Radius of gyration: 13.49 Å; chains: 1; bounding box: 35×29×37 Å